Protein AF-A0A2W1TU94-F1 (afdb_monomer_lite)

Secondary structure (DSSP, 8-state):
----HHHHHHHHHHHHHHHHHHHHHHHHHHHHH-TT-------TTHHHHHHHHHHHHHHHHHHHHHHHHHH-

pLDDT: mean 72.14, std 9.58, range [50.88, 85.81]

Radius of gyration: 16.13 Å; chains: 1; bounding box: 34×17×43 Å

Structure (mmCIF, N/CA/C/O backbone):
data_AF-A0A2W1TU94-F1
#
_entry.id   AF-A0A2W1TU94-F1
#
loop_
_atom_site.group_PDB
_atom_site.id
_atom_site.type_symbol
_atom_site.label_atom_id
_atom_site.label_alt_id
_atom_site.label_comp_id
_atom_site.label_asym_id
_atom_site.label_entity_id
_atom_site.label_seq_id
_atom_site.pdbx_PDB_ins_code
_atom_site.Cartn_x
_atom_site.Cartn_y
_atom_site.Cartn_z
_atom_site.occupancy
_atom_site.B_iso_or_equiv
_atom_site.auth_seq_id
_atom_site.auth_comp_id
_atom_site.auth_asym_id
_atom_site.auth_atom_id
_atom_site.pdbx_PDB_model_num
ATOM 1 N N . MET A 1 1 ? 16.215 8.530 -21.475 1.00 50.88 1 MET A N 1
ATOM 2 C CA . MET A 1 1 ? 15.122 7.677 -20.969 1.00 50.88 1 MET A CA 1
ATOM 3 C C . MET A 1 1 ? 13.797 8.361 -21.274 1.00 50.88 1 MET A C 1
ATOM 5 O O . MET A 1 1 ? 13.399 9.268 -20.554 1.00 50.88 1 MET A O 1
ATOM 9 N N . THR A 1 2 ? 13.148 8.019 -22.386 1.00 56.97 2 THR A N 1
ATOM 10 C CA . THR A 1 2 ? 11.754 8.419 -22.635 1.00 56.97 2 THR A CA 1
ATOM 11 C C . THR A 1 2 ? 10.871 7.543 -21.759 1.00 56.97 2 THR A C 1
ATOM 13 O O . THR A 1 2 ? 10.525 6.426 -22.131 1.00 56.97 2 THR A O 1
ATOM 16 N N . PHE A 1 3 ? 10.601 8.014 -20.545 1.00 62.81 3 PHE A N 1
ATOM 17 C CA . PHE A 1 3 ? 9.833 7.276 -19.551 1.00 62.81 3 PHE A CA 1
ATOM 18 C C . PHE A 1 3 ? 8.409 7.032 -20.084 1.00 62.81 3 PHE A C 1
ATOM 20 O O . PHE A 1 3 ? 7.668 7.974 -20.363 1.00 62.81 3 PHE A O 1
ATOM 27 N N . SER A 1 4 ? 8.053 5.765 -20.300 1.00 76.31 4 SER A N 1
ATOM 28 C CA . SER A 1 4 ? 6.806 5.361 -20.957 1.00 76.31 4 SER A CA 1
ATOM 29 C C . SER A 1 4 ? 5.576 5.715 -20.110 1.00 76.31 4 SER A C 1
ATOM 31 O O . SER A 1 4 ? 5.489 5.353 -18.935 1.00 76.31 4 SER A O 1
ATOM 33 N N . TRP A 1 5 ? 4.585 6.377 -20.719 1.00 78.25 5 TRP A N 1
ATOM 34 C CA . TRP A 1 5 ? 3.321 6.763 -20.067 1.00 78.25 5 TRP A CA 1
ATOM 35 C C . TRP A 1 5 ? 2.547 5.563 -19.490 1.00 78.25 5 TRP A C 1
ATOM 37 O O . TRP A 1 5 ? 1.826 5.681 -18.496 1.00 78.25 5 TRP A O 1
ATOM 47 N N . TRP A 1 6 ? 2.754 4.378 -20.068 1.00 75.94 6 TRP A N 1
ATOM 48 C CA . TRP A 1 6 ? 2.173 3.116 -19.610 1.00 75.94 6 TRP A CA 1
ATOM 49 C C . TRP A 1 6 ? 2.707 2.687 -18.238 1.00 75.94 6 TRP A C 1
ATOM 51 O O . TRP A 1 6 ? 1.931 2.243 -17.392 1.00 75.94 6 TRP A O 1
ATOM 61 N N . ILE A 1 7 ? 4.005 2.887 -17.981 1.00 75.81 7 ILE A N 1
ATOM 62 C CA . ILE A 1 7 ? 4.646 2.553 -16.698 1.00 75.81 7 ILE A CA 1
ATOM 63 C C . ILE A 1 7 ? 4.113 3.478 -15.598 1.00 75.81 7 ILE A C 1
ATOM 65 O O . ILE A 1 7 ? 3.733 3.016 -14.523 1.00 75.81 7 ILE A O 1
ATOM 69 N N . TRP A 1 8 ? 3.996 4.778 -15.892 1.00 78.44 8 TRP A N 1
ATOM 70 C CA . TRP A 1 8 ? 3.400 5.752 -14.970 1.00 78.44 8 TRP A CA 1
ATOM 71 C C . TRP A 1 8 ? 1.949 5.413 -14.629 1.00 78.44 8 TRP A C 1
ATOM 73 O O . TRP A 1 8 ? 1.565 5.426 -13.459 1.00 78.44 8 TRP A O 1
ATOM 83 N N . SER A 1 9 ? 1.155 5.050 -15.637 1.00 80.44 9 SER A N 1
ATOM 84 C CA . SER A 1 9 ? -0.244 4.661 -15.440 1.00 80.44 9 SER A CA 1
ATOM 85 C C . SER A 1 9 ? -0.368 3.421 -14.547 1.00 80.44 9 SER A C 1
ATOM 87 O O . SER A 1 9 ? -1.231 3.380 -13.669 1.00 80.44 9 SER A O 1
ATOM 89 N N . ALA A 1 10 ? 0.525 2.439 -14.712 1.00 79.06 10 ALA A N 1
ATOM 90 C CA . ALA A 1 10 ? 0.558 1.237 -13.882 1.00 79.06 10 ALA A CA 1
ATOM 91 C C . ALA A 1 10 ? 0.906 1.547 -12.415 1.00 79.06 10 ALA A C 1
ATOM 93 O O . ALA A 1 10 ? 0.204 1.082 -11.516 1.00 79.06 10 ALA A O 1
ATOM 94 N N . PHE A 1 11 ? 1.921 2.381 -12.156 1.00 77.00 11 PHE A N 1
ATOM 95 C CA . PHE A 1 11 ? 2.260 2.813 -10.793 1.00 77.00 11 PHE A CA 1
ATOM 96 C C . PHE A 1 11 ? 1.104 3.549 -10.111 1.00 77.00 11 PHE A C 1
ATOM 98 O O . PHE A 1 11 ? 0.793 3.275 -8.951 1.00 77.00 11 PHE A O 1
ATOM 105 N N . VAL A 1 12 ? 0.441 4.454 -10.835 1.00 83.12 12 VAL A N 1
ATOM 106 C CA . VAL A 1 12 ? -0.701 5.214 -10.309 1.00 83.12 12 VAL A CA 1
ATOM 107 C C . VAL A 1 12 ? -1.867 4.284 -9.981 1.00 83.12 12 VAL A C 1
ATOM 109 O O . VAL A 1 12 ? -2.425 4.379 -8.891 1.00 83.12 12 VAL A O 1
ATOM 112 N N . LEU A 1 13 ? -2.210 3.344 -10.867 1.00 83.88 13 LEU A N 1
ATOM 113 C CA . LEU A 1 13 ? -3.287 2.378 -10.624 1.00 83.88 13 LEU A CA 1
ATOM 114 C C . LEU A 1 13 ? -3.008 1.492 -9.407 1.00 83.88 13 LEU A C 1
ATOM 116 O O . LEU A 1 13 ? -3.874 1.342 -8.546 1.00 83.88 13 LEU A O 1
ATOM 120 N N . VAL A 1 14 ? -1.796 0.945 -9.303 1.00 82.75 14 VAL A N 1
ATOM 121 C CA . VAL A 1 14 ? -1.384 0.120 -8.157 1.00 82.75 14 VAL A CA 1
ATOM 122 C C . VAL A 1 14 ? -1.436 0.926 -6.859 1.00 82.75 14 VAL A C 1
ATOM 124 O O . VAL A 1 14 ? -1.988 0.454 -5.861 1.00 82.75 14 VAL A O 1
ATOM 127 N N . GLY A 1 15 ? -0.925 2.160 -6.885 1.00 78.88 15 GLY A N 1
ATOM 128 C CA . GLY A 1 15 ? -0.978 3.077 -5.751 1.00 78.88 15 GLY A CA 1
ATOM 129 C C . GLY A 1 15 ? -2.410 3.375 -5.310 1.00 78.88 15 GLY A C 1
ATOM 130 O O . GLY A 1 15 ? -2.706 3.297 -4.120 1.00 78.88 15 GLY A O 1
ATOM 131 N N . LEU A 1 16 ? -3.320 3.640 -6.252 1.00 85.81 16 LEU A N 1
ATOM 132 C CA . LEU A 1 16 ? -4.731 3.918 -5.967 1.00 85.81 16 LEU A CA 1
ATOM 133 C C . LEU A 1 16 ? -5.471 2.701 -5.401 1.00 85.81 16 LEU A C 1
ATOM 135 O O . LEU A 1 16 ? -6.219 2.844 -4.434 1.00 85.81 16 LEU A O 1
ATOM 139 N N . ILE A 1 17 ? -5.250 1.505 -5.955 1.00 82.38 17 ILE A N 1
ATOM 140 C CA . ILE A 1 17 ? -5.873 0.265 -5.460 1.00 82.38 17 ILE A CA 1
ATOM 141 C C . ILE A 1 17 ? -5.403 -0.025 -4.031 1.00 82.38 17 ILE A C 1
ATOM 143 O O . ILE A 1 17 ? -6.219 -0.267 -3.138 1.00 82.38 17 ILE A O 1
ATOM 147 N N . GLY A 1 18 ? -4.093 0.052 -3.792 1.00 77.75 18 GLY A N 1
ATOM 148 C CA . GLY A 1 18 ? -3.518 -0.152 -2.469 1.00 77.75 18 GLY A CA 1
ATOM 149 C C . GLY A 1 18 ? -3.978 0.888 -1.451 1.00 77.75 18 GLY A C 1
ATOM 150 O O . GLY A 1 18 ? -4.426 0.530 -0.361 1.00 77.75 18 GLY A O 1
ATOM 151 N N .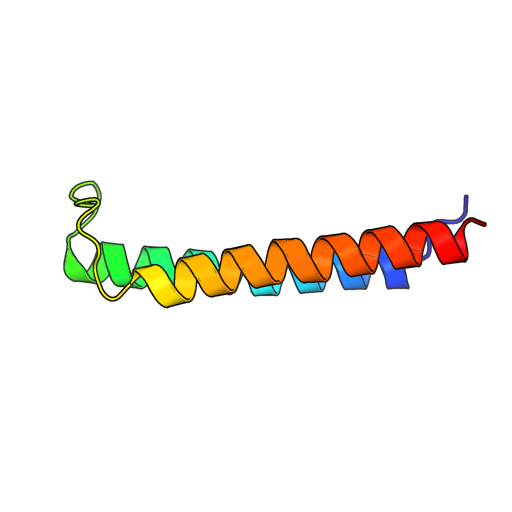 ALA A 1 19 ? -3.948 2.171 -1.823 1.00 77.88 19 ALA A N 1
ATOM 152 C CA . ALA A 1 19 ? -4.442 3.260 -0.986 1.00 77.88 19 ALA A CA 1
ATOM 153 C C . ALA A 1 19 ? -5.936 3.103 -0.670 1.00 77.88 19 ALA A C 1
ATOM 155 O O . ALA A 1 19 ? -6.337 3.325 0.470 1.00 77.88 19 ALA A O 1
ATOM 156 N N . GLY A 1 20 ? -6.754 2.658 -1.627 1.00 81.19 20 GLY A N 1
ATOM 157 C CA . GLY A 1 20 ? -8.177 2.388 -1.416 1.00 81.19 20 GLY A CA 1
ATOM 158 C C . GLY A 1 20 ? -8.433 1.267 -0.404 1.00 81.19 20 GLY A C 1
ATOM 159 O O . GLY A 1 20 ? -9.293 1.406 0.469 1.00 81.19 20 GLY A O 1
ATOM 160 N N . LEU A 1 21 ? -7.660 0.178 -0.461 1.00 78.44 21 LEU A N 1
ATOM 161 C CA . LEU A 1 21 ? -7.753 -0.926 0.503 1.00 78.44 21 LEU A CA 1
ATOM 162 C C . LEU A 1 21 ? -7.313 -0.498 1.910 1.00 78.44 21 LEU A C 1
ATOM 164 O O . LEU A 1 21 ? -7.993 -0.809 2.893 1.00 78.44 21 LEU A O 1
ATOM 168 N N . LEU A 1 22 ? -6.229 0.277 2.006 1.00 76.44 22 LEU A N 1
ATOM 169 C CA . LEU A 1 22 ? -5.759 0.844 3.271 1.00 76.44 22 LEU A CA 1
ATOM 170 C C . LEU A 1 22 ? -6.769 1.844 3.845 1.00 76.44 22 LEU A C 1
ATOM 172 O O . LEU A 1 22 ? -7.139 1.732 5.013 1.00 76.44 22 LEU A O 1
ATOM 176 N N . PHE A 1 23 ? -7.295 2.760 3.032 1.00 80.06 23 PHE A N 1
ATOM 177 C CA . PHE A 1 23 ? -8.309 3.723 3.457 1.00 80.06 23 PHE A CA 1
ATOM 178 C C . PHE A 1 23 ? -9.580 3.017 3.935 1.00 80.06 23 PHE A C 1
ATOM 180 O O . PHE A 1 23 ? -10.110 3.351 4.992 1.00 80.06 23 PHE A O 1
ATOM 187 N N . ARG A 1 24 ? -10.028 1.970 3.228 1.00 78.38 24 ARG A N 1
ATOM 188 C CA . ARG A 1 24 ? -11.153 1.132 3.664 1.00 78.38 24 ARG A CA 1
ATOM 189 C C . ARG A 1 24 ? -10.889 0.495 5.026 1.00 78.38 24 ARG A C 1
ATOM 191 O O . ARG A 1 24 ? -11.789 0.493 5.863 1.00 78.38 24 ARG A O 1
ATOM 198 N N . SER A 1 25 ? -9.680 -0.016 5.262 1.00 70.94 25 SER A N 1
ATOM 199 C CA . SER A 1 25 ? -9.317 -0.586 6.564 1.00 70.94 25 SER A CA 1
ATOM 200 C C . SER A 1 25 ? -9.396 0.464 7.680 1.00 70.94 25 SER A C 1
ATOM 202 O O . SER A 1 25 ? -10.040 0.216 8.697 1.00 70.94 25 SER A O 1
ATOM 204 N N . VAL A 1 26 ? -8.880 1.676 7.437 1.00 72.38 26 VAL A N 1
ATOM 205 C CA . VAL A 1 26 ? -8.944 2.803 8.380 1.00 72.38 26 VAL A CA 1
ATOM 206 C C . VAL A 1 26 ? -10.389 3.216 8.647 1.00 72.38 26 VAL A C 1
ATOM 208 O O . VAL A 1 26 ? -10.767 3.369 9.802 1.00 72.38 26 VAL A O 1
ATOM 211 N N . VAL A 1 27 ? -11.224 3.349 7.613 1.00 75.81 27 VAL A N 1
ATOM 212 C CA . VAL A 1 27 ? -12.640 3.727 7.756 1.00 75.81 27 VAL A CA 1
ATOM 213 C C . VAL A 1 27 ? -13.410 2.705 8.588 1.00 75.81 27 VAL A C 1
ATOM 215 O O . VAL A 1 27 ? -14.190 3.097 9.455 1.00 75.81 27 VAL A O 1
ATOM 218 N N . VAL A 1 28 ? -13.192 1.408 8.356 1.00 73.31 28 VAL A N 1
ATOM 219 C CA . VAL A 1 28 ? -13.822 0.344 9.152 1.00 73.31 28 VAL A CA 1
ATOM 220 C C . VAL A 1 28 ? -13.380 0.444 10.613 1.00 73.31 28 VAL A C 1
ATOM 222 O O . VAL A 1 28 ? -14.227 0.430 11.502 1.00 73.31 28 VAL A O 1
ATOM 225 N N . THR A 1 29 ? -12.084 0.635 10.870 1.00 68.94 29 THR A N 1
ATOM 226 C CA . THR A 1 29 ? -11.559 0.799 12.234 1.00 68.94 29 THR A CA 1
ATOM 227 C C . THR A 1 29 ? -12.097 2.059 12.922 1.00 68.94 29 THR A C 1
ATOM 229 O O . THR A 1 29 ? -12.512 2.000 14.077 1.00 68.94 29 THR A O 1
ATOM 232 N N . VAL A 1 30 ? -12.144 3.196 12.227 1.00 71.38 30 VAL A N 1
ATOM 233 C CA . VAL A 1 30 ? -12.658 4.463 12.773 1.00 71.38 30 VAL A CA 1
ATOM 234 C C . VAL A 1 30 ? -14.157 4.378 13.053 1.00 71.38 30 VAL A C 1
ATOM 236 O O . VAL A 1 30 ? -14.601 4.888 14.078 1.00 71.38 30 VAL A O 1
ATOM 239 N N . ARG A 1 31 ? -14.941 3.720 12.188 1.00 72.62 31 ARG A N 1
ATOM 240 C CA . ARG A 1 31 ? -16.379 3.507 12.424 1.00 72.62 31 ARG A CA 1
ATOM 241 C C . ARG A 1 31 ? -16.651 2.675 13.672 1.00 72.62 31 ARG A C 1
ATOM 243 O O . ARG A 1 31 ? -17.633 2.934 14.356 1.00 72.62 31 ARG A O 1
ATOM 250 N N . GLU A 1 32 ? -15.811 1.686 13.945 1.00 67.56 32 GLU A N 1
ATOM 251 C CA . GLU A 1 32 ? -16.026 0.747 15.044 1.00 67.56 32 GLU A CA 1
ATOM 252 C C . GLU A 1 32 ? -15.517 1.291 16.397 1.00 67.56 32 GLU A C 1
ATOM 254 O O . GLU A 1 32 ? -16.137 1.031 17.425 1.00 67.56 32 GLU A O 1
ATOM 259 N N . TYR A 1 33 ? -14.438 2.092 16.415 1.00 62.84 33 TYR A N 1
ATOM 260 C CA . TYR A 1 33 ? -13.791 2.562 17.660 1.00 62.84 33 TYR A CA 1
ATOM 261 C C . TYR A 1 33 ? -13.817 4.076 17.893 1.00 62.84 33 TYR A C 1
ATOM 263 O O . TYR A 1 33 ? -13.542 4.531 19.006 1.00 62.84 33 TYR A O 1
ATOM 271 N N . GLY A 1 34 ? -14.148 4.868 16.876 1.00 63.75 34 GLY A N 1
ATOM 272 C CA . GLY A 1 34 ? -13.934 6.312 16.879 1.00 63.75 34 GLY A CA 1
ATOM 273 C C . GLY A 1 34 ? -12.465 6.694 16.647 1.00 63.75 34 GLY A C 1
ATOM 274 O O . GLY A 1 34 ? -11.546 5.877 16.754 1.00 63.75 34 GLY A O 1
ATOM 275 N N . PHE A 1 35 ? -12.230 7.963 16.308 1.00 64.19 35 PHE A N 1
ATOM 276 C CA . PHE A 1 35 ? -10.882 8.491 16.079 1.00 64.19 35 PHE A C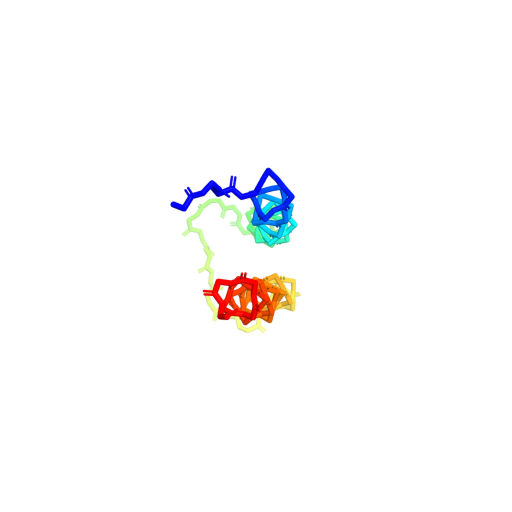A 1
ATOM 277 C C . PHE A 1 35 ? -10.015 8.376 17.346 1.00 64.19 35 PHE A C 1
ATOM 279 O O . PHE A 1 35 ? -10.422 8.783 18.432 1.00 64.19 35 PHE A O 1
ATOM 286 N N . GLY A 1 36 ? -8.804 7.827 17.205 1.00 60.38 36 GLY A N 1
ATOM 287 C CA . GLY A 1 36 ? -7.790 7.807 18.269 1.00 60.38 36 GLY A CA 1
ATOM 288 C C . GLY A 1 36 ? -7.911 6.685 19.308 1.00 60.38 36 GLY A C 1
ATOM 289 O O . GLY A 1 36 ? -7.011 6.540 20.128 1.00 60.38 36 GLY A O 1
ATOM 290 N N . ARG A 1 37 ? -8.956 5.844 19.263 1.00 60.44 37 ARG A N 1
ATOM 291 C CA . ARG A 1 37 ? -9.108 4.668 20.153 1.00 60.44 37 ARG A CA 1
ATOM 292 C C . ARG A 1 37 ? -8.726 3.348 19.482 1.00 60.44 37 ARG A C 1
ATOM 294 O O . ARG A 1 37 ? -9.252 2.295 19.838 1.00 60.44 37 ARG A O 1
ATOM 301 N N . GLY A 1 38 ? -7.839 3.404 18.488 1.00 55.88 38 GLY A N 1
ATOM 302 C CA . GLY A 1 38 ? -7.373 2.239 17.742 1.00 55.88 38 GLY A CA 1
ATOM 303 C C . GLY A 1 38 ? -6.605 1.282 18.647 1.00 55.88 38 GLY A C 1
ATOM 304 O O . GLY A 1 38 ? -5.384 1.349 18.739 1.00 55.88 38 GLY A O 1
ATOM 305 N N . GLN A 1 39 ? -7.315 0.393 19.336 1.00 57.16 39 GLN A N 1
ATOM 306 C CA . GLN A 1 39 ? -6.686 -0.718 20.028 1.00 57.16 39 GLN A CA 1
ATOM 307 C C . GLN A 1 39 ? -6.050 -1.621 18.967 1.00 57.16 39 GLN A C 1
ATOM 309 O O . GLN A 1 39 ? -6.754 -2.184 18.128 1.00 57.16 39 GLN A O 1
ATOM 314 N N . MET A 1 40 ? -4.727 -1.814 19.039 1.00 55.69 40 MET A N 1
ATOM 315 C CA . MET A 1 40 ? -3.966 -2.833 18.291 1.00 55.69 40 MET A CA 1
ATOM 316 C C . MET A 1 40 ? -4.330 -4.267 18.731 1.00 55.69 40 MET A C 1
ATOM 318 O O . MET A 1 40 ? -3.510 -5.180 18.745 1.00 55.69 40 MET A O 1
ATOM 322 N N . THR A 1 41 ? -5.572 -4.493 19.146 1.00 51.12 41 THR A N 1
ATOM 323 C CA . THR A 1 41 ? -6.127 -5.827 19.324 1.00 51.12 41 THR A CA 1
ATOM 324 C C . THR A 1 41 ? -6.200 -6.482 17.950 1.00 51.12 41 THR A C 1
ATOM 326 O O . THR A 1 41 ? -6.705 -5.857 17.020 1.00 51.12 41 THR A O 1
ATOM 329 N N . ARG A 1 42 ? -5.690 -7.716 17.820 1.00 55.41 42 ARG A N 1
ATOM 330 C CA . ARG A 1 42 ? -5.759 -8.588 16.629 1.00 55.41 42 ARG A CA 1
ATOM 331 C C . ARG A 1 42 ? -7.214 -8.793 16.177 1.00 55.41 42 ARG A C 1
ATOM 333 O O . ARG A 1 42 ? -7.809 -9.835 16.434 1.00 55.41 42 ARG A O 1
ATOM 340 N N . ARG A 1 43 ? -7.824 -7.772 15.581 1.00 54.78 43 ARG A N 1
ATOM 341 C CA . ARG A 1 43 ? -9.246 -7.735 15.247 1.00 54.78 43 ARG A CA 1
ATOM 342 C C . ARG A 1 43 ? -9.484 -7.931 13.750 1.00 54.78 43 ARG A C 1
ATOM 344 O O . ARG A 1 43 ? -8.582 -7.674 12.951 1.00 54.78 43 ARG A O 1
ATOM 351 N N . PRO A 1 44 ? -10.707 -8.332 13.355 1.00 54.06 44 PRO A N 1
ATOM 352 C CA . PRO A 1 44 ? -11.071 -8.693 11.980 1.00 54.06 44 PRO A CA 1
ATOM 353 C C . PRO A 1 44 ? -10.941 -7.579 10.927 1.00 54.06 44 PRO A C 1
ATOM 355 O O . PRO A 1 44 ? -11.222 -7.834 9.762 1.00 54.06 44 PRO A O 1
ATOM 358 N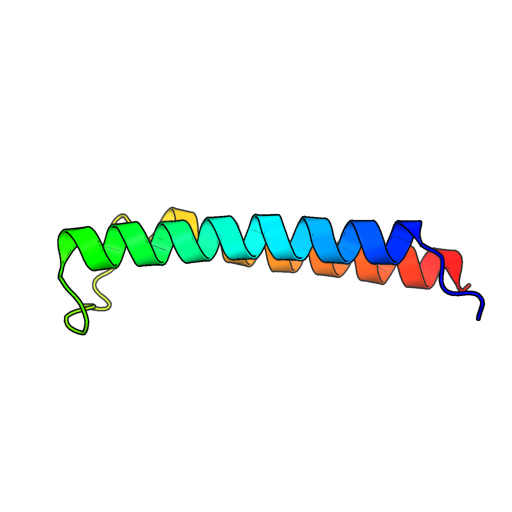 N . GLY A 1 45 ? -10.531 -6.357 11.295 1.00 55.16 45 GLY A N 1
ATOM 359 C CA . GLY A 1 45 ? -10.148 -5.290 10.357 1.00 55.16 45 GLY A CA 1
ATOM 360 C C . GLY A 1 45 ? -8.736 -5.451 9.772 1.00 55.16 45 GLY A C 1
ATOM 361 O O . GLY A 1 45 ? -8.433 -4.889 8.721 1.00 55.16 45 GLY A O 1
ATOM 362 N N . ALA A 1 46 ? -7.897 -6.276 10.407 1.00 60.38 46 ALA A N 1
ATOM 363 C CA . ALA A 1 46 ? -6.548 -6.608 9.961 1.00 60.38 46 ALA A CA 1
ATOM 364 C C . ALA A 1 46 ? -6.451 -7.217 8.543 1.00 60.38 46 ALA A C 1
ATOM 366 O O . ALA A 1 46 ? -5.527 -6.827 7.833 1.00 60.38 46 ALA A O 1
ATOM 367 N N . PRO A 1 47 ? -7.350 -8.117 8.080 1.00 69.75 47 PRO A N 1
ATOM 368 C CA . PRO A 1 47 ? -7.231 -8.762 6.778 1.00 69.75 47 PRO A CA 1
ATOM 369 C C . PRO A 1 47 ? -7.100 -7.733 5.665 1.00 69.75 47 PRO A C 1
ATOM 371 O O . PRO A 1 47 ? -6.099 -7.753 4.980 1.00 69.75 47 PRO A O 1
ATOM 374 N N . TRP A 1 48 ? -8.011 -6.761 5.562 1.00 71.25 48 TRP A N 1
ATOM 375 C CA . TRP A 1 48 ? -8.002 -5.758 4.488 1.00 71.25 48 TRP A CA 1
ATOM 376 C C . TRP A 1 48 ? -6.758 -4.868 4.486 1.00 71.25 48 TRP A C 1
ATOM 378 O O . TRP A 1 48 ? -6.272 -4.507 3.417 1.00 71.25 48 TRP A O 1
ATOM 388 N N . PHE A 1 49 ? -6.236 -4.537 5.670 1.00 69.69 49 PHE A N 1
ATOM 389 C CA . PHE A 1 49 ? -4.980 -3.803 5.804 1.00 69.69 49 PHE A CA 1
ATOM 390 C C . PHE A 1 49 ? -3.807 -4.638 5.278 1.00 69.69 49 PHE A C 1
ATOM 392 O O . PHE A 1 49 ? -3.039 -4.166 4.442 1.00 69.69 49 PHE A O 1
ATOM 399 N N . TRP A 1 50 ? -3.713 -5.904 5.698 1.00 75.56 50 TRP A N 1
ATOM 400 C CA . TRP A 1 50 ? -2.680 -6.829 5.232 1.00 75.56 50 TRP A CA 1
ATOM 401 C C . TRP A 1 50 ? -2.823 -7.160 3.744 1.00 75.56 50 TRP A C 1
ATOM 403 O O . TRP A 1 50 ? -1.814 -7.205 3.049 1.00 75.56 50 TRP A O 1
ATOM 413 N N . THR A 1 51 ? -4.043 -7.321 3.219 1.00 77.88 51 THR A N 1
ATOM 414 C CA . THR A 1 51 ? -4.286 -7.541 1.786 1.00 77.88 51 THR A CA 1
ATOM 415 C C . THR A 1 51 ? -3.914 -6.303 0.977 1.00 77.88 51 THR A C 1
ATOM 417 O O . THR A 1 51 ? -3.295 -6.434 -0.075 1.00 77.88 51 THR A O 1
ATOM 420 N N . GLY A 1 52 ? -4.244 -5.100 1.461 1.00 74.25 52 GLY A N 1
ATOM 421 C CA . GLY A 1 52 ? -3.851 -3.839 0.827 1.00 74.25 52 GLY A CA 1
ATOM 422 C C . GLY A 1 52 ? -2.336 -3.657 0.791 1.00 74.25 52 GLY A C 1
ATOM 423 O O . GLY A 1 52 ? -1.776 -3.365 -0.264 1.00 74.25 52 GLY A O 1
ATOM 424 N N . LEU A 1 53 ? -1.665 -3.923 1.913 1.00 79.69 53 LEU A N 1
ATOM 425 C CA . LEU A 1 53 ? -0.207 -3.888 2.011 1.00 79.69 53 LEU A CA 1
ATOM 426 C C . LEU A 1 53 ? 0.451 -4.939 1.103 1.00 79.69 53 LEU A C 1
ATOM 428 O O . LEU A 1 53 ? 1.366 -4.613 0.354 1.00 79.69 53 LEU A O 1
ATOM 432 N N . ALA A 1 54 ? -0.037 -6.1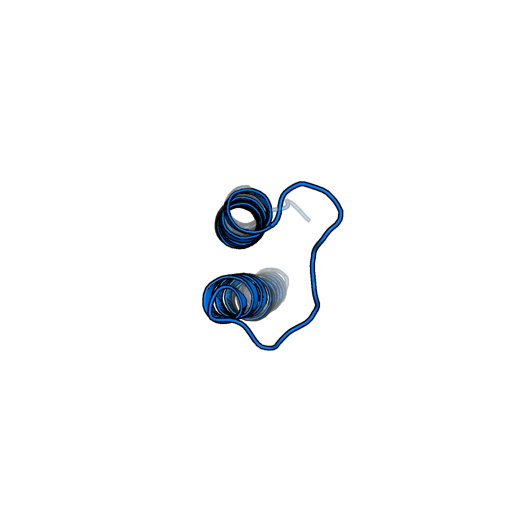81 1.118 1.00 80.12 54 ALA A N 1
ATOM 433 C CA . ALA A 1 54 ? 0.465 -7.250 0.258 1.00 80.12 54 ALA A CA 1
ATOM 434 C C . ALA A 1 54 ? 0.283 -6.913 -1.227 1.00 80.12 54 ALA A C 1
ATOM 436 O O . ALA A 1 54 ? 1.194 -7.136 -2.018 1.00 80.12 54 ALA A O 1
ATOM 437 N N . THR A 1 55 ? -0.854 -6.317 -1.600 1.00 81.19 55 THR A N 1
ATOM 438 C CA . THR A 1 55 ? -1.114 -5.869 -2.976 1.00 81.19 55 THR A CA 1
ATOM 439 C C . THR A 1 55 ? -0.110 -4.799 -3.397 1.00 81.19 55 THR A C 1
ATOM 441 O O . THR A 1 55 ? 0.471 -4.914 -4.472 1.00 81.19 55 THR A O 1
ATOM 444 N N . LEU A 1 56 ? 0.148 -3.801 -2.544 1.00 79.00 56 LEU A N 1
ATOM 445 C CA . LEU A 1 56 ? 1.148 -2.761 -2.813 1.00 79.00 56 LEU A CA 1
ATOM 446 C C . LEU A 1 56 ? 2.553 -3.340 -2.979 1.00 79.00 56 LEU A C 1
ATOM 448 O O . LEU A 1 56 ? 3.261 -2.950 -3.903 1.00 79.00 56 LEU A O 1
ATOM 452 N N . ILE A 1 57 ? 2.943 -4.277 -2.114 1.00 83.50 57 ILE A N 1
ATOM 453 C CA . ILE A 1 57 ? 4.264 -4.909 -2.169 1.00 83.50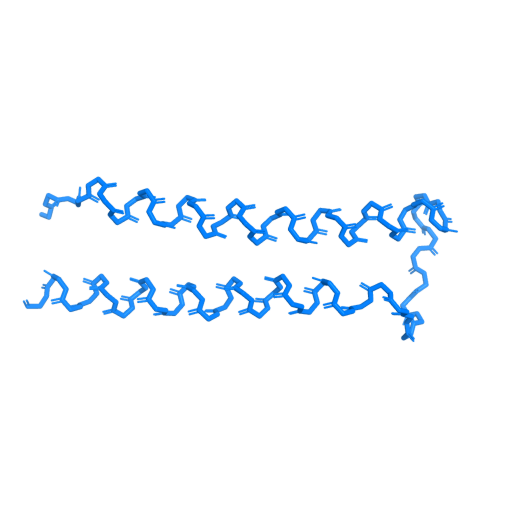 57 ILE A CA 1
ATOM 454 C C . ILE A 1 57 ? 4.398 -5.736 -3.451 1.00 83.50 57 ILE A C 1
ATOM 456 O O . ILE A 1 57 ? 5.312 -5.496 -4.234 1.00 83.50 57 ILE A O 1
ATOM 460 N N . ILE A 1 58 ? 3.484 -6.678 -3.700 1.00 85.06 58 ILE A N 1
ATOM 461 C CA . ILE A 1 58 ? 3.569 -7.599 -4.845 1.00 85.06 58 ILE A CA 1
ATOM 462 C C . ILE A 1 58 ? 3.505 -6.827 -6.163 1.00 85.06 58 ILE A C 1
ATOM 464 O O . ILE A 1 58 ? 4.349 -7.020 -7.037 1.00 85.06 58 ILE A O 1
ATOM 468 N N . ALA A 1 59 ? 2.529 -5.930 -6.307 1.00 80.56 59 ALA A N 1
ATOM 469 C CA . ALA A 1 59 ? 2.379 -5.159 -7.531 1.00 80.56 59 ALA A CA 1
ATOM 470 C C . ALA A 1 59 ? 3.526 -4.153 -7.708 1.00 80.56 59 ALA A C 1
ATOM 472 O O . ALA A 1 59 ? 4.024 -4.002 -8.818 1.00 80.56 59 ALA A O 1
ATOM 473 N N . GLY A 1 60 ? 4.011 -3.530 -6.629 1.00 77.75 60 GLY A N 1
ATOM 474 C CA . GLY A 1 60 ? 5.199 -2.677 -6.670 1.00 77.75 60 GLY A CA 1
ATOM 475 C C . GLY A 1 60 ? 6.436 -3.428 -7.169 1.00 77.75 60 GLY A C 1
ATOM 476 O O . GLY A 1 60 ? 7.104 -2.956 -8.086 1.00 77.75 60 GLY A O 1
ATOM 477 N N . PHE A 1 61 ? 6.700 -4.629 -6.643 1.00 82.94 61 PHE A N 1
ATOM 478 C CA . PHE A 1 61 ? 7.803 -5.480 -7.106 1.00 82.94 61 PHE A CA 1
ATOM 479 C C . PHE A 1 61 ? 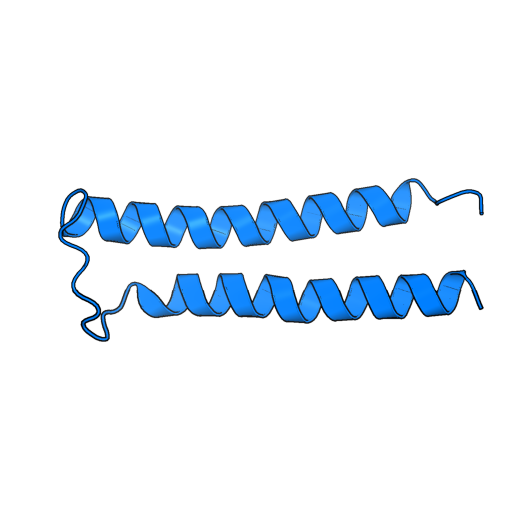7.661 -5.887 -8.577 1.00 82.94 61 PHE A C 1
ATOM 481 O O . PHE A 1 61 ? 8.645 -5.837 -9.313 1.00 82.94 61 PHE A O 1
ATOM 488 N N . LEU A 1 62 ? 6.455 -6.249 -9.024 1.00 82.12 62 LEU A N 1
ATOM 489 C CA . LEU A 1 62 ? 6.199 -6.600 -10.425 1.00 82.12 62 LEU A CA 1
ATOM 490 C C . LEU A 1 62 ? 6.433 -5.418 -11.370 1.00 82.12 62 LEU A C 1
ATOM 492 O O . LEU A 1 62 ? 7.046 -5.595 -12.419 1.00 82.12 62 LEU A O 1
ATOM 496 N N . VAL A 1 63 ? 5.990 -4.214 -10.998 1.00 75.56 63 VAL A N 1
ATOM 497 C CA . VAL A 1 63 ? 6.190 -3.014 -11.823 1.00 75.56 63 VAL A CA 1
ATOM 498 C C . VAL A 1 63 ? 7.666 -2.610 -11.856 1.00 75.56 63 VAL A C 1
ATOM 500 O O . VAL A 1 63 ? 8.165 -2.251 -12.919 1.00 75.56 63 VAL A O 1
ATOM 503 N N . ILE A 1 64 ? 8.391 -2.721 -10.737 1.00 78.56 64 ILE A N 1
ATOM 504 C CA . ILE A 1 64 ? 9.845 -2.491 -10.703 1.00 78.56 64 ILE A CA 1
ATOM 505 C C . ILE A 1 64 ? 10.563 -3.499 -11.608 1.00 78.56 64 ILE A C 1
ATOM 507 O O . ILE A 1 64 ? 11.365 -3.096 -12.446 1.00 78.56 64 ILE A O 1
ATOM 511 N N . GLY A 1 65 ? 10.252 -4.794 -11.487 1.00 79.00 65 GLY A N 1
ATOM 512 C CA . GLY A 1 65 ? 10.841 -5.838 -12.329 1.00 79.00 65 GLY A CA 1
ATOM 513 C C . GLY A 1 65 ? 10.560 -5.624 -13.818 1.00 79.00 65 GLY A C 1
ATOM 514 O O . GLY A 1 65 ? 11.462 -5.752 -14.640 1.00 79.00 65 GLY A O 1
ATOM 515 N N . TRP A 1 66 ? 9.337 -5.214 -14.158 1.00 75.62 66 TRP A N 1
ATOM 516 C CA . TRP A 1 66 ? 8.969 -4.837 -15.522 1.00 75.62 66 TRP A CA 1
ATOM 517 C C . TRP A 1 66 ? 9.782 -3.633 -16.010 1.00 75.62 66 TRP A C 1
ATOM 519 O O . TRP A 1 66 ? 10.310 -3.667 -17.119 1.00 75.62 66 TRP A O 1
ATOM 529 N N . ALA A 1 67 ? 9.903 -2.574 -15.204 1.00 73.12 67 ALA A N 1
ATOM 530 C CA . ALA A 1 67 ? 10.675 -1.388 -15.571 1.00 73.12 67 ALA A CA 1
ATOM 531 C C . ALA A 1 67 ? 12.139 -1.745 -15.883 1.00 73.12 67 ALA A C 1
ATOM 533 O O . ALA A 1 67 ? 12.646 -1.341 -16.923 1.00 73.12 67 ALA A O 1
ATOM 534 N N . PHE A 1 68 ? 12.770 -2.595 -15.064 1.00 76.94 68 PHE A N 1
ATOM 535 C CA . PHE A 1 68 ? 14.121 -3.101 -15.334 1.00 76.94 68 PHE A CA 1
ATOM 536 C C . PHE A 1 68 ? 14.215 -3.947 -16.611 1.00 76.94 68 PHE A C 1
ATOM 538 O O . PHE A 1 68 ? 15.218 -3.861 -17.308 1.00 76.94 68 PHE A O 1
ATOM 545 N N . MET A 1 69 ? 13.194 -4.749 -16.936 1.00 74.44 69 MET A N 1
ATOM 546 C CA . MET A 1 69 ? 13.157 -5.508 -18.195 1.00 74.44 69 MET A CA 1
ATOM 547 C C . MET A 1 69 ? 12.984 -4.619 -19.433 1.00 74.44 69 MET A C 1
ATOM 549 O O . MET A 1 69 ? 13.411 -5.013 -20.511 1.00 74.44 69 MET A O 1
ATOM 553 N N . LEU A 1 70 ? 12.332 -3.459 -19.304 1.00 69.56 70 LEU A N 1
ATOM 554 C CA . LEU A 1 70 ? 12.147 -2.512 -20.410 1.00 69.56 70 LEU A CA 1
ATOM 555 C C . LEU A 1 70 ? 13.331 -1.557 -20.602 1.00 69.56 70 LEU A C 1
ATOM 557 O O . LEU A 1 70 ? 13.514 -1.055 -21.708 1.00 69.56 70 LEU A O 1
ATOM 561 N N . ASP A 1 71 ? 14.086 -1.281 -19.538 1.00 64.69 71 ASP A N 1
ATOM 562 C CA . ASP A 1 71 ? 15.290 -0.440 -19.577 1.00 64.69 71 ASP A CA 1
ATOM 563 C C . ASP A 1 71 ? 16.578 -1.235 -19.893 1.00 64.69 71 ASP A C 1
ATOM 565 O O . ASP A 1 71 ? 17.641 -0.626 -20.044 1.00 64.69 71 ASP A O 1
ATOM 569 N N . GLY A 1 72 ? 16.494 -2.571 -19.962 1.00 53.25 72 GLY A N 1
ATOM 570 C CA . GLY A 1 72 ? 17.603 -3.496 -20.236 1.00 53.25 72 GLY A CA 1
ATOM 571 C C . GLY A 1 72 ? 17.816 -3.838 -21.705 1.00 53.25 72 GLY A C 1
ATOM 572 O O . GLY A 1 72 ? 16.847 -3.775 -22.493 1.00 53.25 72 GLY A O 1
#

Foldseek 3Di:
DPPDPVLVVLLVVLVVQLVVLLVVLVVVQCVVQNPPRRDPPPDPSVVSNVVSVVSSVVSVVVSVVVVVVVVD

Sequence (72 aa):
MTFSWWIWSAFVLVGLIGAGLLFRSVVVTVREYGFGRGQMTRRPGAPWFWTGLATLIIAGFLVIGWAFMLDG